Protein AF-A0A151RJ59-F1 (afdb_monomer)

Structure (mmCIF, N/CA/C/O backbone):
data_AF-A0A151RJ59-F1
#
_entry.id   AF-A0A151RJ59-F1
#
loop_
_atom_site.group_PDB
_atom_site.id
_atom_site.type_symbol
_atom_site.label_atom_id
_atom_site.label_alt_id
_atom_site.label_comp_id
_atom_site.label_asym_id
_atom_site.label_entity_id
_atom_site.label_seq_id
_atom_site.pdbx_PDB_ins_code
_atom_site.Cartn_x
_atom_site.Cartn_y
_atom_site.Cartn_z
_atom_site.occupancy
_atom_site.B_iso_or_equiv
_atom_site.auth_seq_id
_atom_site.auth_comp_id
_atom_site.auth_asym_id
_atom_site.auth_atom_id
_atom_site.pdbx_PDB_model_num
ATOM 1 N N . MET A 1 1 ? -10.655 14.407 10.653 1.00 60.44 1 MET A N 1
ATOM 2 C CA . MET A 1 1 ? -9.605 13.532 10.087 1.00 60.44 1 MET A CA 1
ATOM 3 C C . MET A 1 1 ? -10.103 12.103 10.110 1.00 60.44 1 MET A C 1
ATOM 5 O O . MET A 1 1 ? -10.657 11.694 11.124 1.00 60.44 1 MET A O 1
ATOM 9 N N . ASP A 1 2 ? -9.917 11.372 9.013 1.00 69.50 2 ASP A N 1
ATOM 10 C CA . ASP A 1 2 ? -10.383 9.986 8.854 1.00 69.50 2 ASP A CA 1
ATOM 11 C C . ASP A 1 2 ? -9.798 9.037 9.922 1.00 69.50 2 ASP A C 1
ATOM 13 O O . ASP A 1 2 ? -10.453 8.121 10.407 1.00 69.50 2 ASP A O 1
ATOM 17 N N . THR A 1 3 ? -8.616 9.380 10.439 1.00 71.75 3 THR A N 1
ATOM 18 C CA . THR A 1 3 ? -7.949 8.706 11.560 1.00 71.75 3 THR A CA 1
ATOM 19 C C . THR A 1 3 ? -8.690 8.762 12.901 1.00 71.75 3 THR A C 1
ATOM 21 O O . THR A 1 3 ? -8.303 8.054 13.823 1.00 71.75 3 THR A O 1
ATOM 24 N N . LYS A 1 4 ? -9.746 9.575 13.038 1.00 75.19 4 LYS A N 1
ATOM 25 C CA . LYS A 1 4 ? -10.576 9.658 14.256 1.00 75.19 4 LYS A CA 1
ATOM 26 C C . LYS A 1 4 ? -11.857 8.821 14.175 1.00 75.19 4 LYS A C 1
ATOM 28 O O . LYS A 1 4 ? -12.565 8.721 15.170 1.00 75.19 4 LYS A O 1
ATOM 33 N N . LYS A 1 5 ? -12.172 8.247 13.008 1.00 76.62 5 LYS A N 1
ATOM 34 C CA . LYS A 1 5 ? -13.348 7.385 12.838 1.00 76.62 5 LYS A CA 1
ATOM 35 C C . LYS A 1 5 ? -13.132 6.022 13.510 1.00 76.62 5 LYS A C 1
ATOM 37 O O . LYS A 1 5 ? -11.974 5.577 13.591 1.00 76.62 5 LYS A O 1
ATOM 42 N N . PRO A 1 6 ? -14.218 5.377 13.984 1.00 75.81 6 PRO A N 1
ATOM 43 C CA . PRO A 1 6 ? -14.138 4.064 14.601 1.00 75.81 6 PRO A CA 1
ATOM 44 C C . PRO A 1 6 ? -13.559 3.054 13.603 1.00 75.81 6 PRO A C 1
ATOM 46 O O . PRO A 1 6 ? -13.986 3.023 12.445 1.00 75.81 6 PRO A O 1
ATOM 49 N N . PRO A 1 7 ? -12.575 2.247 14.024 1.00 71.62 7 PRO A N 1
ATOM 50 C CA . PRO A 1 7 ? -11.860 1.325 13.148 1.00 71.62 7 PRO A CA 1
ATOM 51 C C . PRO A 1 7 ? -12.797 0.299 12.507 1.00 71.62 7 PRO A C 1
ATOM 53 O O . PRO A 1 7 ? -12.586 -0.055 11.361 1.00 71.62 7 PRO A O 1
ATOM 56 N N . GLU A 1 8 ? -13.882 -0.081 13.178 1.00 73.25 8 GLU A N 1
ATOM 57 C CA . GLU A 1 8 ? -14.929 -0.995 12.692 1.00 73.25 8 GLU A CA 1
ATOM 58 C C . GLU A 1 8 ? -15.592 -0.549 11.376 1.00 73.25 8 GLU A C 1
ATOM 60 O O . GLU A 1 8 ? -16.120 -1.373 10.636 1.00 73.25 8 GLU A O 1
ATOM 65 N N . THR A 1 9 ? -15.539 0.749 11.050 1.00 78.12 9 THR A N 1
ATOM 66 C CA . THR A 1 9 ? -16.060 1.278 9.774 1.00 78.12 9 THR A CA 1
ATOM 67 C C . THR A 1 9 ? -15.153 0.985 8.578 1.00 78.12 9 THR A C 1
ATOM 69 O O . THR A 1 9 ? -15.550 1.205 7.433 1.00 78.12 9 THR A O 1
ATOM 72 N N . ILE A 1 10 ? -13.939 0.483 8.817 1.00 80.62 10 ILE A N 1
ATOM 73 C CA . ILE A 1 10 ? -12.984 0.121 7.772 1.00 80.62 10 ILE A CA 1
ATOM 74 C C . ILE A 1 10 ? -13.408 -1.221 7.171 1.00 80.62 10 ILE A C 1
ATOM 76 O O . ILE A 1 10 ? -13.357 -2.265 7.819 1.00 80.62 10 ILE A O 1
ATOM 80 N N . SER A 1 11 ? -13.804 -1.202 5.897 1.00 84.00 11 SER A N 1
ATOM 81 C CA . SER A 1 11 ? -14.117 -2.422 5.153 1.00 84.00 11 SER A CA 1
ATOM 82 C C . SER A 1 11 ? -12.830 -3.151 4.763 1.00 84.00 11 SER A C 1
ATOM 84 O O . SER A 1 11 ? -12.218 -2.850 3.740 1.00 84.00 11 SER A O 1
ATOM 86 N N . VAL A 1 12 ? -12.435 -4.140 5.567 1.00 81.38 12 VAL A N 1
ATOM 87 C CA . VAL A 1 12 ? -11.211 -4.936 5.360 1.00 81.38 12 VAL A CA 1
ATOM 88 C C . VAL A 1 12 ? -11.173 -5.599 3.983 1.00 81.38 12 VAL A C 1
ATOM 90 O O . VAL A 1 12 ? -10.128 -5.597 3.338 1.00 81.38 12 VAL A O 1
ATOM 93 N N . ASN A 1 13 ? -12.309 -6.112 3.501 1.00 86.06 13 ASN A N 1
ATOM 94 C CA . ASN A 1 13 ? -12.394 -6.730 2.176 1.00 86.06 13 ASN A CA 1
ATOM 95 C C . ASN A 1 13 ? -12.081 -5.719 1.066 1.00 86.06 13 ASN A C 1
ATOM 97 O O . ASN A 1 13 ? -11.292 -6.016 0.172 1.00 86.06 13 ASN A O 1
ATOM 101 N N . MET A 1 14 ? -12.640 -4.508 1.146 1.00 87.31 14 MET A N 1
ATOM 102 C CA . MET A 1 14 ? -12.349 -3.454 0.173 1.00 87.31 14 MET A CA 1
ATOM 103 C C . MET A 1 14 ? -10.898 -2.980 0.272 1.00 87.31 14 MET A C 1
ATOM 105 O O . MET A 1 14 ? -10.229 -2.865 -0.752 1.00 87.31 14 MET A O 1
ATOM 109 N N . THR A 1 15 ? -10.381 -2.755 1.485 1.00 87.62 15 THR A N 1
ATOM 110 C CA . THR A 1 15 ? -8.984 -2.343 1.695 1.00 87.62 15 THR A CA 1
ATOM 111 C C . THR A 1 15 ? -8.006 -3.392 1.166 1.00 87.62 15 THR A C 1
ATOM 113 O O . THR A 1 15 ? -7.056 -3.041 0.477 1.00 87.62 15 THR A O 1
ATOM 116 N N . GLY A 1 16 ? -8.262 -4.681 1.407 1.00 86.81 16 GLY A N 1
ATOM 117 C CA . GLY A 1 16 ? -7.432 -5.770 0.892 1.00 86.81 16 GLY A CA 1
ATOM 118 C C . GLY A 1 16 ? -7.419 -5.838 -0.637 1.00 86.81 16 GLY A C 1
ATOM 119 O O . GLY A 1 16 ? -6.349 -5.937 -1.239 1.00 86.81 16 GLY A O 1
ATOM 120 N N . VAL A 1 17 ? -8.588 -5.720 -1.280 1.00 91.25 17 VAL A N 1
ATOM 121 C CA . VAL A 1 17 ? -8.688 -5.668 -2.751 1.00 91.25 17 VAL A CA 1
ATOM 122 C C . VAL A 1 17 ? -7.913 -4.473 -3.307 1.00 91.25 17 VAL A C 1
ATOM 124 O O . VAL A 1 17 ? -7.185 -4.604 -4.293 1.00 91.25 17 VAL A O 1
ATOM 127 N N . MET A 1 18 ? -8.035 -3.313 -2.664 1.00 90.25 18 MET A N 1
ATOM 128 C CA . MET A 1 18 ? -7.426 -2.075 -3.136 1.00 90.25 18 MET A CA 1
ATOM 129 C C . MET A 1 18 ? -5.896 -2.071 -2.963 1.00 90.25 18 MET A C 1
ATOM 131 O O . MET A 1 18 ? -5.203 -1.597 -3.866 1.00 90.25 18 MET A O 1
ATOM 135 N N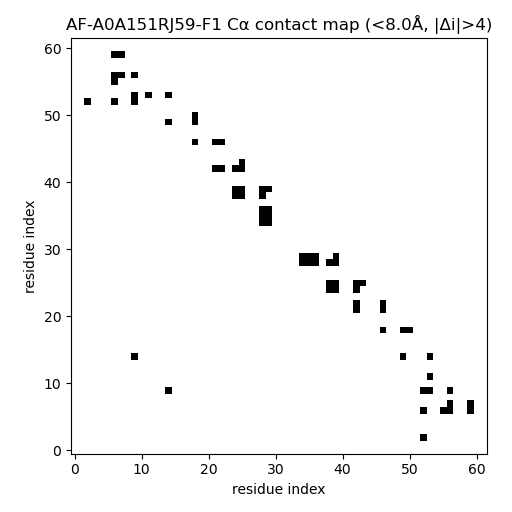 . CYS A 1 19 ? -5.367 -2.717 -1.914 1.00 89.75 19 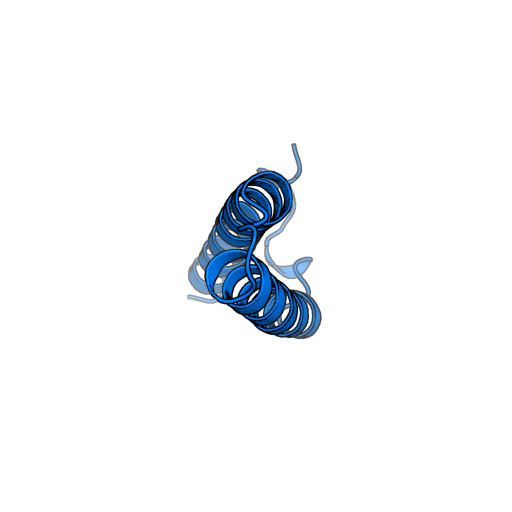CYS A N 1
ATOM 136 C CA . CYS A 1 19 ? -3.937 -3.009 -1.756 1.00 89.75 19 CYS A CA 1
ATOM 137 C C . CYS A 1 19 ? -3.385 -3.869 -2.906 1.00 89.75 19 CYS A C 1
ATOM 139 O O . CYS A 1 19 ? -2.409 -3.511 -3.566 1.00 89.75 19 CYS A O 1
ATOM 141 N N . VAL A 1 20 ? -4.034 -5.001 -3.210 1.00 91.25 20 VAL A N 1
ATOM 142 C CA . VAL A 1 20 ? -3.581 -5.911 -4.284 1.00 91.25 20 VAL A CA 1
ATOM 143 C C . VAL A 1 20 ? -3.614 -5.223 -5.650 1.00 91.25 20 VAL A C 1
ATOM 145 O O . VAL A 1 20 ? -2.685 -5.356 -6.459 1.00 91.25 20 VAL A O 1
ATOM 148 N N . TYR A 1 21 ? -4.676 -4.459 -5.903 1.00 92.00 21 TYR A N 1
ATOM 149 C CA . TYR A 1 21 ? -4.802 -3.648 -7.104 1.00 92.00 21 TYR A CA 1
ATOM 150 C C . TYR A 1 21 ? -3.645 -2.646 -7.202 1.00 92.00 21 TYR A C 1
ATOM 152 O O . TYR A 1 21 ? -2.888 -2.660 -8.168 1.00 92.00 21 TYR A O 1
ATOM 160 N N . SER A 1 22 ? -3.436 -1.834 -6.169 1.00 89.69 22 SER A N 1
ATOM 161 C CA . SER A 1 22 ? -2.391 -0.809 -6.118 1.00 89.69 22 SER A CA 1
ATOM 162 C C .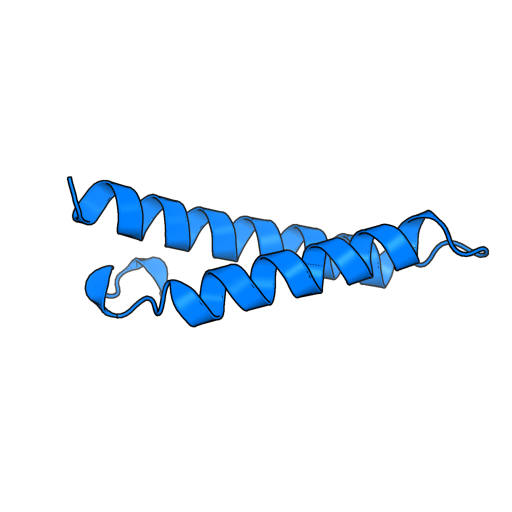 SER A 1 22 ? -0.974 -1.390 -6.281 1.00 89.69 22 SER A C 1
ATOM 164 O O . SER A 1 22 ? -0.194 -0.887 -7.095 1.00 89.69 22 SER A O 1
ATOM 166 N N . ALA A 1 23 ? -0.669 -2.529 -5.651 1.00 91.69 23 ALA A N 1
ATOM 167 C CA . ALA A 1 23 ? 0.596 -3.244 -5.838 1.00 91.69 23 ALA A CA 1
ATOM 168 C C . ALA A 1 23 ? 0.829 -3.685 -7.298 1.00 91.69 23 ALA A C 1
ATOM 170 O O . ALA A 1 23 ? 1.948 -3.599 -7.817 1.00 91.69 23 ALA A O 1
ATOM 171 N N . SER A 1 24 ? -0.231 -4.106 -7.995 1.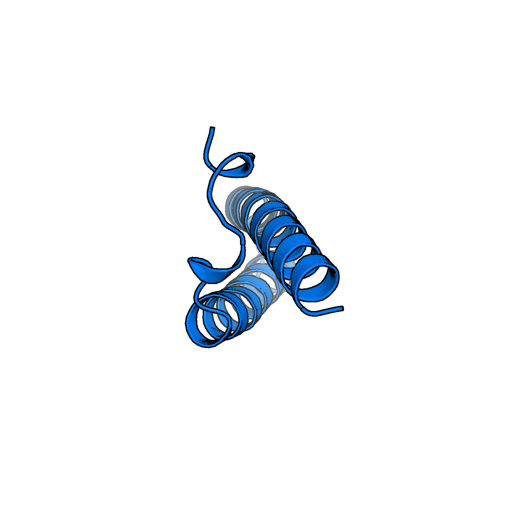00 92.31 24 SER A N 1
ATOM 172 C CA . SER A 1 24 ? -0.164 -4.480 -9.414 1.00 92.31 24 SER A CA 1
ATOM 173 C C . SER A 1 24 ? 0.194 -3.278 -10.296 1.00 92.31 24 SER A C 1
ATOM 175 O O . SER A 1 24 ? 1.050 -3.384 -11.180 1.00 92.31 24 SER A O 1
ATOM 177 N N . PHE A 1 25 ? -0.389 -2.111 -10.007 1.00 89.56 25 PHE A N 1
ATOM 178 C CA . PHE A 1 25 ? -0.095 -0.853 -10.700 1.00 89.56 25 PHE A CA 1
ATOM 179 C C . PHE A 1 25 ? 1.321 -0.345 -10.413 1.00 89.56 25 PHE A C 1
ATOM 181 O O . PHE A 1 25 ? 2.017 0.089 -11.332 1.00 89.56 25 PHE A O 1
ATOM 188 N N . MET A 1 26 ? 1.799 -0.470 -9.174 1.00 91.12 26 MET A N 1
ATOM 189 C CA . MET A 1 26 ? 3.187 -0.157 -8.824 1.00 91.12 26 MET A CA 1
ATOM 190 C C . MET A 1 26 ? 4.185 -1.038 -9.583 1.00 91.12 26 MET A C 1
ATOM 192 O O . MET A 1 26 ? 5.175 -0.534 -10.118 1.00 91.12 26 MET A O 1
ATOM 196 N N . ARG A 1 27 ? 3.915 -2.348 -9.687 1.00 90.69 27 ARG A N 1
ATOM 197 C CA . ARG A 1 27 ? 4.749 -3.272 -10.470 1.00 90.69 27 ARG A CA 1
ATOM 198 C C . ARG A 1 27 ? 4.789 -2.869 -11.942 1.00 90.69 27 ARG A C 1
ATOM 200 O O . ARG A 1 27 ? 5.869 -2.829 -12.529 1.00 90.69 27 ARG A O 1
ATOM 207 N N . PHE A 1 28 ? 3.640 -2.533 -12.524 1.00 91.44 28 PHE A N 1
ATOM 208 C CA . PHE A 1 28 ? 3.558 -2.036 -13.898 1.00 91.44 28 PHE A CA 1
ATOM 209 C C . PHE A 1 28 ? 4.381 -0.750 -14.091 1.00 91.44 28 PHE A C 1
ATOM 211 O O . PHE A 1 28 ? 5.217 -0.689 -14.991 1.00 91.44 28 PHE A O 1
ATOM 218 N N . ALA A 1 29 ? 4.219 0.231 -13.199 1.00 89.31 29 ALA A N 1
ATOM 219 C CA . ALA A 1 29 ? 4.920 1.516 -13.240 1.00 89.31 29 ALA A CA 1
ATOM 220 C C . ALA A 1 29 ? 6.452 1.396 -13.198 1.00 89.31 29 ALA A C 1
ATOM 222 O O . ALA A 1 29 ? 7.158 2.229 -13.773 1.00 89.31 29 ALA A O 1
ATOM 223 N N . TRP A 1 30 ? 6.959 0.372 -12.505 1.00 88.12 30 TRP A N 1
ATOM 224 C CA . TRP A 1 30 ? 8.389 0.111 -12.352 1.00 88.12 30 TRP A CA 1
ATOM 225 C C . TRP A 1 30 ? 8.996 -0.707 -13.501 1.00 88.12 30 TRP A C 1
ATOM 227 O O . TRP A 1 30 ? 10.138 -0.457 -13.905 1.00 88.12 30 TRP A O 1
ATOM 237 N N . VAL A 1 31 ? 8.254 -1.702 -14.003 1.00 92.81 31 VAL A N 1
ATOM 238 C CA . VAL A 1 31 ? 8.736 -2.662 -15.011 1.00 92.81 31 VAL A CA 1
ATOM 239 C C . VAL A 1 31 ? 8.635 -2.104 -16.434 1.00 92.81 31 VAL A C 1
ATOM 241 O O . VAL A 1 31 ? 9.546 -2.326 -17.232 1.00 92.81 31 VAL A O 1
ATOM 244 N N . VAL A 1 32 ? 7.565 -1.374 -16.765 1.00 89.00 32 VAL A N 1
ATOM 245 C CA . VAL A 1 32 ? 7.357 -0.828 -18.116 1.00 89.00 32 VAL A CA 1
ATOM 246 C C . VAL A 1 32 ? 8.274 0.370 -18.366 1.00 89.00 32 VAL A C 1
ATOM 248 O O . VAL A 1 32 ? 8.473 1.207 -17.485 1.00 89.00 32 VAL A O 1
ATOM 251 N N . ARG A 1 33 ? 8.864 0.445 -19.569 1.00 86.94 33 ARG A N 1
ATOM 252 C CA . ARG A 1 33 ? 9.727 1.560 -19.986 1.00 86.94 33 ARG A CA 1
ATOM 253 C C . ARG A 1 33 ? 9.051 2.433 -21.050 1.00 86.94 33 ARG A C 1
ATOM 255 O O . ARG A 1 33 ? 8.514 1.871 -22.002 1.00 86.94 33 ARG A O 1
ATOM 262 N N . PRO A 1 34 ? 9.153 3.773 -20.936 1.00 87.50 34 PRO A N 1
ATOM 263 C CA . PRO A 1 34 ? 9.790 4.527 -19.842 1.00 87.50 34 PRO A CA 1
ATOM 264 C C . PRO A 1 34 ? 9.016 4.412 -18.511 1.00 87.50 34 PRO A C 1
ATOM 266 O O . PRO A 1 34 ? 7.794 4.298 -18.509 1.00 87.50 34 PRO A O 1
ATOM 269 N N . ARG A 1 35 ? 9.737 4.405 -17.377 1.00 87.94 35 ARG A N 1
ATOM 270 C CA . ARG A 1 35 ? 9.150 4.183 -16.038 1.00 87.94 35 ARG A CA 1
ATOM 271 C C . ARG A 1 35 ? 8.201 5.316 -15.655 1.00 87.94 35 ARG A C 1
ATOM 273 O O . ARG A 1 35 ? 8.578 6.484 -15.743 1.00 87.94 35 ARG A O 1
ATOM 280 N N . ASN A 1 36 ? 7.020 4.980 -15.138 1.00 89.88 36 ASN A N 1
ATOM 281 C CA . ASN A 1 36 ? 6.038 5.970 -14.696 1.00 89.88 36 ASN A CA 1
ATOM 282 C C . ASN A 1 36 ? 6.149 6.234 -13.185 1.00 89.88 36 ASN A C 1
ATOM 284 O O . ASN A 1 36 ? 5.408 5.680 -12.374 1.00 89.88 36 ASN A O 1
ATOM 288 N N . LEU A 1 37 ? 7.090 7.100 -12.803 1.00 89.94 37 LEU A N 1
ATOM 289 C CA . LEU A 1 37 ? 7.343 7.427 -11.394 1.00 89.94 37 LEU A CA 1
ATOM 290 C C . LEU A 1 37 ? 6.171 8.152 -10.715 1.00 89.94 37 LEU A C 1
ATOM 292 O O . LEU A 1 37 ? 5.969 7.964 -9.520 1.00 89.94 37 LEU A O 1
ATOM 296 N N . HIS A 1 38 ? 5.370 8.927 -11.453 1.00 91.25 38 HIS A N 1
ATOM 297 C CA . HIS A 1 38 ? 4.193 9.606 -10.895 1.00 91.25 38 HIS A CA 1
ATOM 298 C C . HIS A 1 38 ? 3.152 8.600 -10.405 1.00 91.25 38 HIS A C 1
ATOM 300 O O . HIS A 1 38 ? 2.659 8.702 -9.281 1.00 91.25 38 HIS A O 1
ATOM 306 N N . LEU A 1 39 ? 2.865 7.595 -11.237 1.00 89.81 39 LEU A N 1
ATOM 307 C CA . LEU A 1 39 ? 1.948 6.519 -10.885 1.00 89.81 39 LEU A CA 1
ATOM 308 C C . LEU A 1 39 ? 2.496 5.718 -9.695 1.00 89.81 39 LEU A C 1
ATOM 310 O O . LEU A 1 39 ? 1.765 5.456 -8.744 1.00 89.81 39 LEU A O 1
ATOM 314 N N . LEU A 1 40 ? 3.801 5.429 -9.688 1.00 90.69 40 LEU A N 1
ATOM 315 C CA . LEU A 1 40 ? 4.455 4.746 -8.571 1.00 90.69 40 LEU A CA 1
ATOM 316 C C . LEU A 1 40 ? 4.312 5.517 -7.247 1.00 90.69 40 LEU A C 1
ATOM 318 O O . LEU A 1 40 ? 3.874 4.940 -6.258 1.00 90.69 40 LEU A O 1
ATOM 322 N N . VAL A 1 41 ? 4.645 6.811 -7.218 1.00 93.19 41 VAL A N 1
ATOM 323 C CA . VAL A 1 41 ? 4.596 7.639 -5.997 1.00 93.19 41 VAL A CA 1
ATOM 324 C C . VAL A 1 41 ? 3.170 7.769 -5.462 1.00 93.19 41 VAL A C 1
ATOM 326 O O . VAL A 1 41 ? 2.949 7.668 -4.251 1.00 93.19 41 VAL A O 1
ATOM 329 N N . CYS A 1 42 ? 2.195 7.954 -6.354 1.00 93.69 42 CYS A N 1
ATOM 330 C CA . CYS A 1 42 ? 0.789 8.026 -5.972 1.00 93.69 42 CYS A CA 1
ATOM 331 C C . CYS A 1 42 ? 0.333 6.725 -5.298 1.00 93.69 42 CYS A C 1
ATOM 333 O O . CYS A 1 42 ? -0.195 6.755 -4.185 1.00 93.69 42 CYS A O 1
ATOM 335 N N . HIS A 1 43 ? 0.609 5.580 -5.926 1.00 92.31 43 HIS A N 1
ATOM 336 C CA . HIS A 1 43 ? 0.216 4.288 -5.374 1.00 92.31 43 HIS A CA 1
ATOM 337 C C . HIS A 1 43 ? 0.950 3.954 -4.075 1.00 92.31 43 HIS A C 1
ATOM 339 O O . HIS A 1 43 ? 0.298 3.525 -3.133 1.00 92.31 43 HIS A O 1
ATOM 345 N N . VAL A 1 44 ? 2.249 4.252 -3.952 1.00 93.00 44 VAL A N 1
ATOM 346 C CA . VAL A 1 44 ? 2.995 4.079 -2.689 1.00 93.00 44 VAL A CA 1
ATOM 347 C C . VAL A 1 44 ? 2.358 4.878 -1.548 1.00 93.00 44 VAL A C 1
ATOM 349 O O . VAL A 1 44 ? 2.178 4.361 -0.444 1.00 93.00 44 VAL A O 1
ATOM 352 N N . THR A 1 45 ? 1.988 6.134 -1.803 1.00 92.56 45 THR A N 1
ATOM 353 C CA . THR A 1 45 ? 1.379 7.001 -0.781 1.00 92.56 45 THR A CA 1
ATOM 354 C C . THR A 1 45 ? 0.001 6.480 -0.364 1.00 92.56 45 THR A C 1
ATOM 356 O O . THR A 1 45 ? -0.299 6.390 0.829 1.00 92.56 45 THR A O 1
ATOM 359 N N . ASN A 1 46 ? -0.817 6.071 -1.338 1.00 90.19 46 ASN A N 1
ATOM 360 C CA . ASN A 1 46 ? -2.155 5.529 -1.100 1.00 90.19 46 ASN A CA 1
ATOM 361 C C . ASN A 1 46 ? -2.116 4.175 -0.375 1.00 90.19 46 ASN A C 1
ATOM 363 O O . ASN A 1 46 ? -2.921 3.945 0.529 1.00 90.19 46 ASN A O 1
ATOM 367 N N . GLU A 1 47 ? -1.171 3.308 -0.739 1.00 91.81 47 GLU A N 1
ATOM 368 C CA . GLU A 1 47 ? -0.923 2.015 -0.095 1.00 91.81 47 GLU A CA 1
A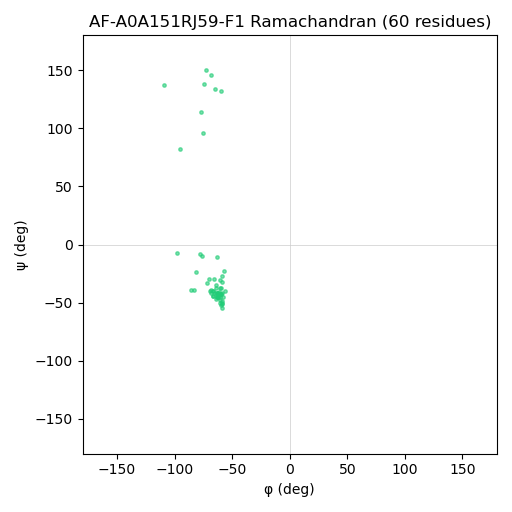TOM 369 C C . GLU A 1 47 ? -0.518 2.208 1.370 1.00 91.81 47 GLU A C 1
ATOM 371 O O . GLU A 1 47 ? -1.062 1.567 2.264 1.00 91.81 47 GLU A O 1
ATOM 376 N N . THR A 1 48 ? 0.390 3.153 1.637 1.00 91.56 48 THR A N 1
ATOM 377 C CA . THR A 1 48 ? 0.873 3.448 2.995 1.00 91.56 48 THR A CA 1
ATOM 378 C C . THR A 1 48 ? -0.277 3.873 3.911 1.00 91.56 48 THR A C 1
ATOM 380 O O . THR A 1 48 ? -0.375 3.412 5.049 1.00 91.56 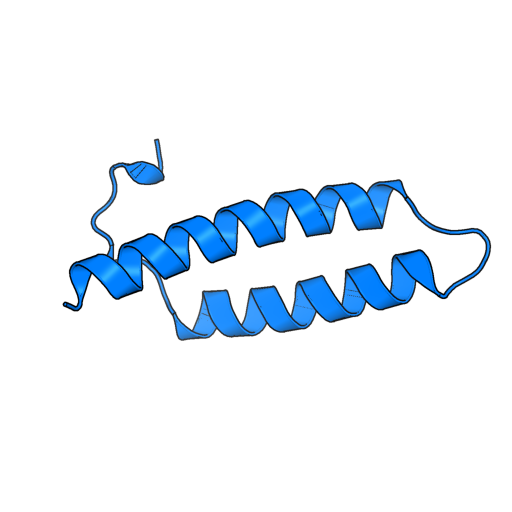48 THR A O 1
ATOM 383 N N . MET A 1 49 ? -1.188 4.711 3.407 1.00 89.88 49 MET A N 1
ATOM 384 C CA . MET A 1 49 ? -2.367 5.138 4.165 1.00 89.88 49 MET A CA 1
ATOM 385 C C . MET A 1 49 ? -3.375 4.000 4.370 1.00 89.88 49 MET A C 1
ATOM 387 O O . MET A 1 49 ? -3.905 3.860 5.473 1.00 89.88 49 MET A O 1
ATOM 391 N N . GLN A 1 50 ? -3.606 3.156 3.360 1.00 88.00 50 GLN A N 1
ATOM 392 C CA . GLN A 1 50 ? -4.478 1.980 3.485 1.00 88.00 50 GLN A CA 1
ATOM 393 C C . GLN A 1 50 ? -3.942 0.967 4.496 1.00 88.00 50 GLN A C 1
ATOM 395 O O . GLN A 1 50 ? -4.688 0.520 5.366 1.00 88.00 50 GLN A O 1
ATOM 400 N N . LEU A 1 51 ? -2.644 0.661 4.448 1.00 88.62 51 LEU A N 1
ATOM 401 C CA . LEU A 1 51 ? -1.991 -0.231 5.405 1.00 88.62 51 LEU A CA 1
ATOM 402 C C . LEU A 1 51 ? -2.010 0.347 6.819 1.00 88.62 51 LEU A C 1
ATOM 404 O O . LEU A 1 51 ? -2.229 -0.387 7.783 1.00 88.62 51 LEU A O 1
ATOM 408 N N . TYR A 1 52 ? -1.845 1.664 6.965 1.00 89.06 52 TYR A N 1
ATOM 409 C CA . TYR A 1 52 ? -1.991 2.319 8.260 1.00 89.06 52 TYR A CA 1
ATOM 410 C C . TYR A 1 52 ? -3.405 2.136 8.825 1.00 89.06 52 TYR A C 1
ATOM 412 O O . TYR A 1 52 ? -3.556 1.725 9.978 1.00 89.06 52 TYR A O 1
ATOM 420 N N . GLN A 1 53 ? -4.447 2.367 8.023 1.00 85.50 53 GLN A N 1
ATOM 421 C CA . GLN A 1 53 ? -5.831 2.149 8.449 1.00 85.50 53 GLN A CA 1
ATOM 422 C C . GLN A 1 53 ? -6.113 0.676 8.771 1.00 85.50 53 GLN A C 1
ATOM 424 O O . GLN A 1 53 ? -6.691 0.383 9.817 1.00 85.50 53 GLN A O 1
ATOM 429 N N . LEU A 1 54 ? -5.620 -0.254 7.952 1.00 85.69 54 LEU A N 1
ATOM 430 C CA . LEU A 1 54 ? -5.738 -1.689 8.202 1.00 85.69 54 LEU A CA 1
ATOM 431 C C . LEU A 1 54 ? -5.040 -2.100 9.508 1.00 85.69 54 LEU A C 1
ATOM 433 O O . LEU A 1 54 ? -5.589 -2.865 10.296 1.00 85.69 54 LEU A O 1
ATOM 437 N N . SER A 1 55 ? -3.863 -1.535 9.792 1.00 86.44 55 SER A N 1
ATOM 438 C CA . SER A 1 55 ? -3.152 -1.771 11.053 1.00 86.44 55 SER A CA 1
ATOM 439 C C . SER A 1 55 ? -3.936 -1.256 12.264 1.00 86.44 55 SER A C 1
ATOM 441 O O . SER A 1 55 ? -3.910 -1.879 13.326 1.00 86.44 55 SER A O 1
ATOM 443 N N . ARG A 1 56 ? -4.671 -0.143 12.111 1.00 86.12 56 ARG A N 1
ATOM 444 C CA . ARG A 1 56 ? -5.567 0.383 13.149 1.00 86.12 56 ARG A CA 1
ATOM 445 C C . ARG A 1 56 ? -6.766 -0.531 13.369 1.00 86.12 56 ARG A C 1
ATOM 447 O O . ARG A 1 56 ? -7.116 -0.760 14.521 1.00 86.12 56 ARG A O 1
ATOM 454 N N . TRP A 1 57 ? -7.352 -1.065 12.298 1.00 85.06 57 TRP A N 1
ATOM 455 C CA . TRP A 1 57 ? -8.408 -2.072 12.391 1.00 85.06 57 TRP A CA 1
ATOM 456 C C . TRP A 1 57 ? -7.922 -3.314 13.147 1.00 85.06 57 TRP A C 1
ATOM 458 O O . TRP A 1 57 ? -8.518 -3.697 14.147 1.00 85.06 57 TRP A O 1
ATOM 468 N N . PHE A 1 58 ? -6.769 -3.868 12.758 1.00 82.50 58 PHE A N 1
ATOM 469 C CA . PHE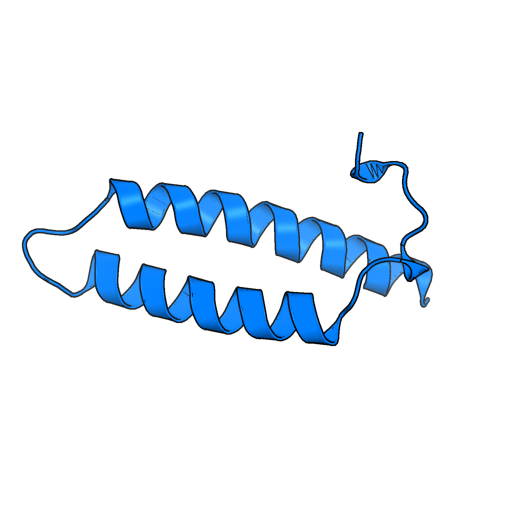 A 1 58 ? -6.209 -5.065 13.390 1.00 82.50 58 PHE A CA 1
ATOM 470 C C . PHE A 1 58 ? -5.901 -4.868 14.883 1.00 82.50 58 PHE A C 1
ATOM 472 O O . PHE A 1 58 ? -6.108 -5.772 15.685 1.00 82.50 58 PHE A O 1
ATOM 479 N N . ARG A 1 59 ? -5.422 -3.677 15.273 1.00 83.62 59 ARG A N 1
ATOM 480 C CA . ARG A 1 59 ? -5.181 -3.328 16.684 1.00 83.62 59 ARG A CA 1
ATOM 481 C C . ARG A 1 59 ? -6.462 -3.159 17.495 1.00 83.62 59 ARG A C 1
ATOM 483 O O . ARG A 1 59 ? -6.408 -3.375 18.692 1.00 8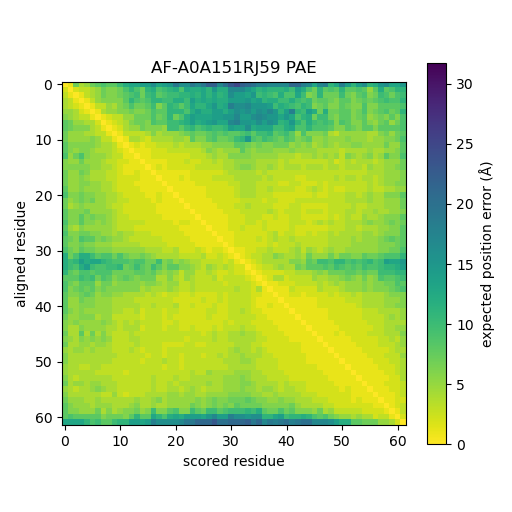3.62 59 ARG A O 1
ATOM 490 N N . ALA A 1 60 ? -7.559 -2.736 16.874 1.00 81.31 60 ALA A N 1
ATOM 491 C CA . ALA A 1 60 ? -8.843 -2.566 17.549 1.00 81.31 60 ALA A CA 1
ATOM 492 C C . ALA A 1 60 ? -9.616 -3.883 17.706 1.00 81.31 60 ALA A C 1
ATOM 494 O O . ALA A 1 60 ? -10.444 -4.001 18.599 1.00 81.31 60 ALA A O 1
ATOM 495 N N . GLN A 1 61 ? -9.329 -4.865 16.848 1.00 69.81 61 GLN A N 1
ATOM 496 C CA . GLN A 1 61 ? -9.878 -6.219 16.929 1.00 69.81 61 GLN A CA 1
ATOM 497 C C . GLN A 1 61 ? -9.187 -7.085 18.008 1.00 69.81 61 GLN A C 1
ATOM 499 O O . GLN A 1 61 ? -9.615 -8.215 18.241 1.00 69.81 61 GLN A O 1
ATOM 504 N N . ARG A 1 62 ? -8.095 -6.595 18.613 1.00 55.81 62 ARG A N 1
ATOM 505 C CA . ARG A 1 62 ? -7.292 -7.287 19.630 1.00 55.81 62 ARG A CA 1
ATOM 506 C C . ARG A 1 62 ? -7.598 -6.752 21.021 1.00 5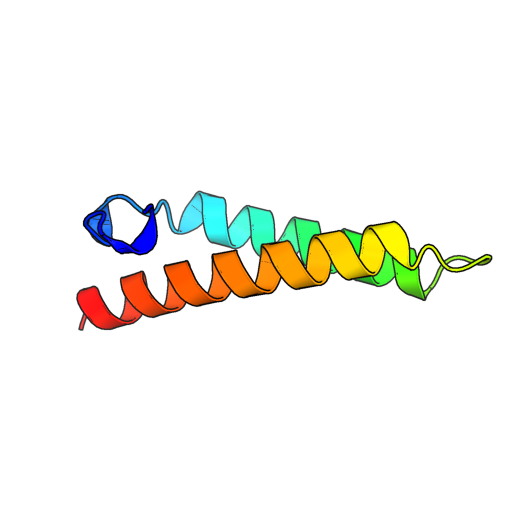5.81 62 ARG A C 1
ATOM 508 O O . ARG A 1 62 ? -7.673 -7.595 21.938 1.00 55.81 62 ARG A O 1
#

Solvent-accessible surface area (backbone atoms only — not comparable to full-atom values): 3586 Å² total; per-residue (Å²): 114,80,90,74,55,68,48,86,77,58,56,61,71,57,52,53,53,49,46,57,51,39,53,52,52,35,52,48,23,67,71,44,82,83,62,38,61,68,61,29,54,52,36,55,54,53,44,53,53,50,50,52,52,50,53,48,31,58,60,71,78,104

Radius of gyration: 13.7 Å; Cα contacts (8 Å, |Δi|>4): 37; chains: 1; bounding box: 26×21×40 Å

Foldseek 3Di:
DVVPDDLVPDDPVVLVVLLVVLVVQLVCQPPDPPHNVVSNVVSVVVNVVSVVSVVVSVVVVD

Organism: Cajanus cajan (NCBI:txid3821)

Sequence (62 aa):
MDTKKPPETISVNMTGVMCVYSASFMRFAWVVRPRNLHLLVCHVTNETMQLYQLSRWFRAQR

pLDDT: mean 85.58, std 8.0, range [55.81, 93.69]

Nearest PDB structures (foldseek):
  3lay-assembly1_G  TM=9.236E-01  e=8.068E+00  Salmonella enterica subsp. enterica serovar Typhimurium
  3lay-assembly1_J  TM=9.315E-01  e=9.163E+00  Salmonella enterica subsp. enterica serovar Typhimurium
  6s1k-assembly1_K  TM=8.059E-01  e=7.571E+00  Escherichia coli str. K-12 substr. MG1655star
  3crc-assembly1_A  TM=8.275E-01  e=9.163E+00  Escherichia coli K-12

Mean predicted aligned error: 4.91 Å

InterPro domains:
  IPR005336 Mitochondrial pyruvate carrier [PF03650] (1-61)

Secondary structure (DSSP, 8-state):
-GGGS-GGGS-HHHHHHHHHHHHHHHHHHHHSSS--HHHHHHHHHHHHHHHHHHHHHHHH--